Protein AF-A0A969BYK5-F1 (afdb_monomer)

Secondary structure (DSSP, 8-state):
-HHHHHHHHHHHHHHHHHHSPPPPTT-SS-----S-----HHHHHHHHHHHHHHHTTS--SS---HHHHHHHHHHHHHHHTS-S-HHHHHHHHHHTT-TT-HHHHHHHHHHHHH---SSTHHHHHHHHHHHHHHHHTT-----------------------

Solvent-accessible surface area (backbone atoms only — not comparable to full-atom values): 10501 Å² total; per-residue (Å²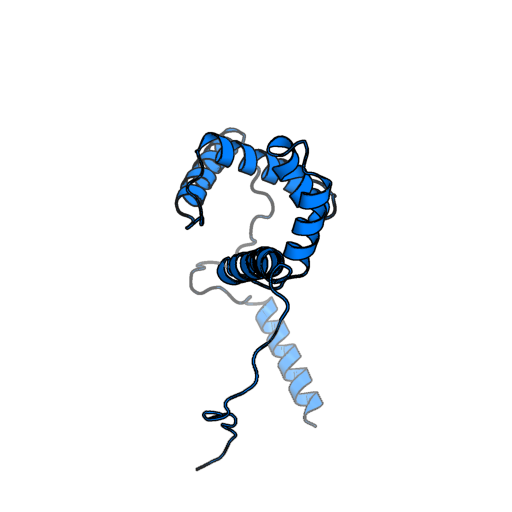): 116,66,66,62,54,51,51,53,51,51,52,51,52,52,55,45,42,75,76,53,61,89,71,58,96,85,57,92,66,96,68,84,78,73,89,72,76,80,70,46,74,70,55,48,55,52,47,55,54,51,50,52,59,50,57,72,68,50,91,60,98,61,94,74,59,69,67,60,55,53,50,43,51,51,37,44,57,61,46,63,78,44,91,65,57,69,52,57,41,55,35,62,42,46,34,88,83,42,80,87,44,58,71,60,41,49,52,50,31,50,51,60,73,71,48,95,61,99,52,75,69,61,57,56,51,50,53,49,50,59,59,51,52,66,69,56,74,81,67,85,84,88,85,85,89,81,89,80,88,81,93,82,87,84,88,90,76,90,82,90,132

pLDDT: mean 72.33, std 20.82, range [30.05, 96.19]

Radius of gyration: 26.7 Å; Cα contacts (8 Å, |Δi|>4): 37; chains: 1; bounding box: 63×37×75 Å

Sequence (161 aa):
MQDRFYALLKHRLQSEIQQNPPRFPWEQTAMDYRDEVALTPAFAVDLRSLWLAQLRRLSLPVAMPDNVLAQLLEQCQSLAASSLKEGAKLVKAVEALFPEEGVALNQLAGLVLVSPVRGGASLQQRLADEAGVSCQLAMMRPCRPSRWFCRFWRLGKFSVL

Foldseek 3Di:
DVVVVVVVVVVVVVVVCVVPPDDDPPDPDDDPDDPDPPCDVVNVVVVLVVVLVVVCVDPDVDDDDSVVVSLLVVLLVVLVPDPDDQLVSQLRSCCVVPVPCSVVSSVVSVVVVVDPDPDPVVVVVVVVVVVVVVVVVVDDDDDDDDDDDDDDDDDDDDDDD

Mean predicted aligned error: 16.78 Å

Nearest PDB structures (foldseek):
  8d85-assembly1_D  TM=1.672E-01  e=8.856E+00  Homo sapiens

Structure (mmCIF, N/CA/C/O backbone):
data_AF-A0A969BYK5-F1
#
_entry.id   AF-A0A969BYK5-F1
#
loop_
_atom_site.group_PDB
_atom_site.id
_atom_site.type_symbol
_atom_site.label_atom_id
_atom_site.label_alt_id
_atom_site.label_comp_id
_atom_site.label_asym_id
_atom_site.label_entity_id
_atom_site.label_seq_id
_atom_site.pdbx_PDB_ins_code
_atom_site.Cartn_x
_atom_site.Cartn_y
_atom_site.Cartn_z
_atom_site.occupancy
_atom_site.B_iso_or_equiv
_atom_site.auth_seq_id
_atom_site.auth_comp_id
_atom_site.auth_asym_id
_atom_site.auth_atom_id
_atom_site.pdbx_PDB_model_num
ATOM 1 N N . MET A 1 1 ? 41.077 4.145 -14.657 1.00 67.50 1 MET A N 1
ATOM 2 C CA . MET A 1 1 ? 40.818 3.290 -15.848 1.00 67.50 1 MET A CA 1
ATOM 3 C C . MET A 1 1 ? 39.463 2.590 -15.748 1.00 67.50 1 MET A C 1
ATOM 5 O O . MET A 1 1 ? 38.722 2.605 -16.722 1.00 67.50 1 MET A O 1
ATOM 9 N N . GLN A 1 2 ? 39.119 2.026 -14.587 1.00 83.38 2 GLN A N 1
ATOM 10 C CA . GLN A 1 2 ? 37.847 1.331 -14.356 1.00 83.38 2 GLN A CA 1
ATOM 11 C C . GLN A 1 2 ? 36.606 2.206 -14.608 1.00 83.38 2 GLN A C 1
ATOM 13 O O . GLN A 1 2 ? 35.664 1.738 -15.237 1.00 83.38 2 GLN A O 1
ATOM 18 N N . ASP A 1 3 ? 36.633 3.493 -14.253 1.00 87.50 3 ASP A N 1
ATOM 19 C CA . ASP A 1 3 ? 35.469 4.384 -14.422 1.00 87.50 3 ASP A CA 1
ATOM 20 C C . ASP A 1 3 ? 35.029 4.543 -15.880 1.00 87.50 3 ASP A C 1
ATOM 22 O O . ASP A 1 3 ? 33.838 4.552 -16.183 1.00 87.50 3 ASP A O 1
ATOM 26 N N . ARG A 1 4 ? 35.988 4.596 -16.814 1.00 89.62 4 ARG A N 1
ATOM 27 C CA . ARG A 1 4 ? 35.691 4.677 -18.252 1.00 89.62 4 ARG A CA 1
ATOM 28 C C . ARG A 1 4 ? 35.037 3.393 -18.757 1.00 89.62 4 ARG A C 1
ATOM 30 O O . ARG A 1 4 ? 34.131 3.456 -19.581 1.00 89.62 4 ARG A O 1
ATOM 37 N N . PHE A 1 5 ? 35.484 2.240 -18.263 1.00 95.06 5 PHE A N 1
ATOM 38 C CA . PHE A 1 5 ? 34.888 0.952 -18.604 1.00 95.06 5 PHE A CA 1
ATOM 39 C C . PHE A 1 5 ? 33.445 0.859 -18.090 1.00 95.06 5 PHE A C 1
ATOM 41 O O . PHE A 1 5 ? 32.542 0.545 -18.863 1.00 95.06 5 PHE A O 1
ATOM 48 N N . TYR A 1 6 ? 33.205 1.224 -16.827 1.00 95.56 6 TYR A N 1
ATOM 49 C CA . TYR A 1 6 ? 31.859 1.236 -16.251 1.00 95.56 6 TYR A CA 1
ATOM 50 C C . TYR A 1 6 ? 30.927 2.231 -16.946 1.00 95.56 6 TYR A C 1
ATOM 52 O O . TYR A 1 6 ? 29.762 1.911 -17.172 1.00 95.56 6 TYR A O 1
ATOM 60 N N . ALA A 1 7 ? 31.428 3.404 -17.342 1.00 94.94 7 ALA A N 1
ATOM 61 C CA . ALA A 1 7 ? 30.644 4.385 -18.087 1.00 94.94 7 ALA A CA 1
ATOM 62 C C . ALA A 1 7 ? 30.191 3.845 -19.453 1.00 94.94 7 ALA A C 1
ATOM 64 O O . ALA A 1 7 ? 29.021 3.981 -19.812 1.00 94.94 7 ALA A O 1
ATOM 65 N N . LEU A 1 8 ? 31.089 3.182 -20.190 1.00 95.44 8 LEU A N 1
ATOM 66 C CA . LEU A 1 8 ? 30.760 2.565 -21.478 1.00 95.44 8 LEU A CA 1
ATOM 67 C C . LEU A 1 8 ? 29.779 1.399 -21.322 1.00 95.44 8 LEU A C 1
ATOM 69 O O . LEU A 1 8 ? 28.831 1.286 -22.099 1.00 95.44 8 LEU A O 1
ATOM 73 N N . LEU A 1 9 ? 29.970 0.561 -20.300 1.00 96.12 9 LEU A N 1
ATOM 74 C CA . LEU A 1 9 ? 29.063 -0.546 -20.005 1.00 96.12 9 LEU A CA 1
ATOM 75 C C . LEU A 1 9 ? 27.662 -0.034 -19.648 1.00 96.12 9 LEU A C 1
ATOM 77 O O . LEU A 1 9 ? 26.674 -0.508 -20.202 1.00 96.12 9 LEU A O 1
ATOM 81 N N . LYS A 1 10 ? 27.581 0.980 -18.779 1.00 95.69 10 LYS A N 1
ATOM 82 C CA . LYS A 1 10 ? 26.323 1.631 -18.402 1.00 95.69 10 LYS A CA 1
ATOM 83 C C . LYS A 1 10 ? 25.608 2.200 -19.623 1.00 95.69 10 LYS A C 1
ATOM 85 O O . LYS A 1 10 ? 24.421 1.951 -19.789 1.00 95.69 10 LYS A O 1
ATOM 90 N N . HIS A 1 11 ? 26.330 2.912 -20.487 1.00 96.19 11 HIS A N 1
ATOM 91 C CA . HIS A 1 11 ? 25.762 3.483 -21.705 1.00 96.19 11 HIS A CA 1
ATOM 92 C C . HIS A 1 11 ? 25.193 2.400 -22.631 1.00 96.19 11 HIS A C 1
ATOM 94 O O . HIS A 1 11 ? 24.090 2.540 -23.156 1.00 96.19 11 HIS A O 1
ATOM 100 N N . ARG A 1 12 ? 25.917 1.288 -22.805 1.00 95.31 12 ARG A N 1
ATOM 101 C CA . ARG A 1 12 ? 25.449 0.168 -23.628 1.00 95.31 12 ARG A CA 1
ATOM 102 C C . ARG A 1 12 ? 24.185 -0.472 -23.058 1.00 95.31 12 ARG A C 1
ATOM 104 O O . ARG A 1 12 ? 23.223 -0.642 -23.795 1.00 95.31 12 ARG A O 1
ATOM 111 N N . LEU A 1 13 ? 24.171 -0.760 -21.756 1.00 94.88 13 LEU A N 1
ATOM 112 C CA . LEU A 1 13 ? 23.008 -1.344 -21.083 1.00 94.88 13 LEU A CA 1
ATOM 113 C C . LEU A 1 13 ? 21.793 -0.416 -21.139 1.00 94.88 13 LEU A C 1
ATOM 115 O O . LEU A 1 13 ? 20.683 -0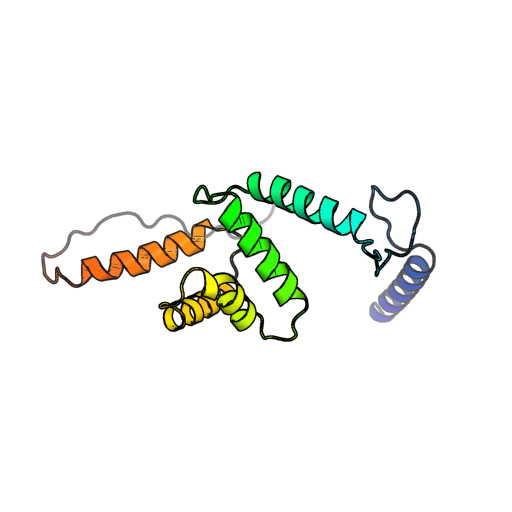.876 -21.362 1.00 94.88 13 LEU A O 1
ATOM 119 N N . GLN A 1 14 ? 21.989 0.894 -20.984 1.00 95.31 14 GLN A N 1
ATOM 120 C CA . GLN A 1 14 ? 20.904 1.867 -21.118 1.00 95.31 14 GLN A CA 1
ATOM 121 C C . GLN A 1 14 ? 20.309 1.867 -22.528 1.00 95.31 14 GLN A C 1
ATOM 123 O O . GLN A 1 14 ? 19.089 1.880 -22.668 1.00 95.31 14 GLN A O 1
ATOM 128 N N . SER A 1 15 ? 21.157 1.808 -23.559 1.00 95.31 15 SER A N 1
ATOM 129 C CA . SER A 1 15 ? 20.701 1.693 -24.947 1.00 95.31 15 SER A CA 1
ATOM 130 C C . SER A 1 15 ? 19.925 0.397 -25.182 1.00 95.31 15 SER A C 1
ATOM 132 O O . SER A 1 15 ? 18.914 0.413 -25.874 1.00 95.31 15 SER A O 1
ATOM 134 N N . GLU A 1 16 ? 20.386 -0.718 -24.615 1.00 94.06 16 GLU A N 1
ATOM 135 C CA . GLU A 1 16 ? 19.726 -2.017 -24.755 1.00 94.06 16 GLU A CA 1
ATOM 136 C C . GLU A 1 16 ? 18.376 -2.046 -24.031 1.00 94.06 16 GLU A C 1
ATOM 138 O O . GLU A 1 16 ? 17.396 -2.481 -24.618 1.00 94.06 16 GLU A O 1
ATOM 143 N N . ILE A 1 17 ? 18.285 -1.490 -22.819 1.00 91.25 17 ILE A N 1
ATOM 144 C CA . ILE A 1 17 ? 17.029 -1.394 -22.056 1.00 91.25 17 ILE A CA 1
ATOM 145 C C . ILE A 1 17 ? 15.994 -0.524 -22.782 1.00 91.25 17 ILE A C 1
ATOM 147 O O . ILE A 1 17 ? 14.808 -0.837 -22.754 1.00 91.25 17 ILE A O 1
ATOM 151 N N . GLN A 1 18 ? 16.420 0.561 -23.441 1.00 89.06 18 GLN A N 1
ATOM 152 C CA . GLN A 1 18 ? 15.511 1.402 -24.230 1.00 89.06 18 GLN A CA 1
ATOM 153 C C . GLN A 1 18 ? 14.977 0.678 -25.472 1.00 89.06 18 GLN A C 1
ATOM 155 O O . GLN A 1 18 ? 13.838 0.904 -25.867 1.00 89.06 18 GLN A O 1
ATOM 160 N N . GLN A 1 19 ? 15.793 -0.176 -26.093 1.00 90.75 19 GLN A N 1
ATOM 161 C CA . GLN A 1 19 ? 15.415 -0.923 -27.297 1.00 90.75 19 GLN A CA 1
ATOM 162 C C . GLN A 1 19 ? 14.644 -2.209 -26.976 1.00 90.75 19 GLN A C 1
ATOM 164 O O . GLN A 1 19 ? 13.783 -2.622 -27.749 1.00 90.75 19 GLN A O 1
ATOM 169 N N . ASN A 1 20 ? 14.959 -2.846 -25.851 1.00 88.50 20 ASN A N 1
ATOM 170 C CA . ASN A 1 20 ? 14.367 -4.089 -25.388 1.00 88.50 20 ASN A CA 1
ATOM 171 C C . ASN A 1 20 ? 14.133 -3.996 -23.872 1.00 88.50 20 ASN A C 1
ATOM 173 O O . ASN A 1 20 ? 15.000 -4.392 -23.081 1.00 88.50 20 ASN A O 1
ATOM 177 N N . PRO A 1 21 ? 12.990 -3.425 -23.450 1.00 86.19 21 PRO A N 1
ATOM 178 C CA . PRO A 1 21 ? 12.691 -3.286 -22.038 1.00 86.19 21 PRO A CA 1
ATOM 179 C C . PRO A 1 21 ? 12.615 -4.671 -21.386 1.00 86.19 21 PRO A C 1
ATOM 181 O O . PRO A 1 21 ? 12.153 -5.631 -22.011 1.00 86.19 21 PRO A O 1
ATOM 184 N N . PRO A 1 22 ? 13.066 -4.803 -20.128 1.00 84.44 22 PRO A N 1
ATOM 185 C CA . PRO A 1 22 ? 12.986 -6.067 -19.420 1.00 84.44 22 PRO A CA 1
ATOM 186 C C . PRO A 1 22 ? 11.527 -6.509 -19.330 1.00 84.44 22 PRO A C 1
ATOM 188 O O . PRO A 1 22 ? 10.678 -5.784 -18.817 1.00 84.44 22 PRO A O 1
ATOM 191 N N . ARG A 1 23 ? 11.257 -7.711 -19.834 1.00 85.50 23 ARG A N 1
ATOM 192 C CA . ARG A 1 23 ? 9.936 -8.332 -19.795 1.00 85.50 23 ARG A CA 1
ATOM 193 C C . ARG A 1 23 ? 9.850 -9.300 -18.638 1.00 85.50 23 ARG A C 1
ATOM 195 O O . ARG A 1 23 ? 10.810 -10.020 -18.345 1.00 85.50 23 ARG A O 1
ATOM 202 N N . PHE A 1 24 ? 8.686 -9.356 -18.008 1.00 85.75 24 PHE A N 1
ATOM 203 C CA . PHE A 1 24 ? 8.439 -10.402 -17.032 1.00 85.75 24 PHE A CA 1
ATOM 204 C C . PHE A 1 24 ? 8.305 -11.766 -17.729 1.00 85.75 24 PHE A C 1
ATOM 206 O O . PHE A 1 24 ? 7.849 -11.831 -18.872 1.00 85.75 24 PHE A O 1
ATOM 213 N N . PRO A 1 25 ? 8.640 -12.881 -17.052 1.00 89.56 25 PRO A N 1
ATOM 214 C CA . PRO A 1 25 ? 8.583 -14.217 -17.655 1.00 89.56 25 PRO A CA 1
ATOM 215 C C . PRO A 1 25 ? 7.209 -14.625 -18.213 1.00 89.56 25 PRO A C 1
ATOM 217 O O . PRO A 1 25 ? 7.130 -15.517 -19.050 1.00 89.56 25 PRO A O 1
ATOM 220 N N . TRP A 1 26 ? 6.129 -13.996 -17.745 1.00 83.56 26 TRP A N 1
ATOM 221 C CA . TRP A 1 26 ? 4.755 -14.262 -18.181 1.00 83.56 26 TRP A CA 1
ATOM 222 C C . TRP A 1 26 ? 4.253 -13.312 -19.280 1.00 83.56 26 TRP A C 1
ATOM 224 O O . TRP A 1 26 ? 3.153 -13.507 -19.796 1.00 83.56 26 TRP A O 1
ATOM 234 N N . GLU A 1 27 ? 5.013 -12.281 -19.648 1.00 86.00 27 GLU A N 1
ATOM 235 C CA . GLU A 1 27 ? 4.601 -11.319 -20.669 1.00 86.00 27 GLU A CA 1
ATOM 236 C C . GLU A 1 27 ? 4.952 -11.819 -22.066 1.00 86.00 27 GLU A C 1
ATOM 238 O O . GLU A 1 27 ? 6.106 -12.134 -22.356 1.00 86.00 27 GLU A O 1
ATOM 243 N N . GLN A 1 28 ? 3.970 -11.826 -22.970 1.00 84.94 28 GLN A N 1
ATOM 244 C CA . GLN A 1 28 ? 4.171 -12.215 -24.372 1.00 84.94 28 GLN A CA 1
ATOM 245 C C . GLN A 1 28 ? 4.529 -11.037 -25.285 1.00 84.94 28 GLN A C 1
ATOM 247 O O . GLN A 1 28 ? 5.133 -11.240 -26.342 1.00 84.94 28 GLN A O 1
ATOM 252 N N . THR A 1 29 ? 4.250 -9.801 -24.878 1.00 81.62 29 THR A N 1
ATOM 253 C CA . THR A 1 29 ? 4.584 -8.591 -25.639 1.00 81.62 29 THR A CA 1
ATOM 254 C C . THR A 1 29 ? 4.836 -7.441 -24.669 1.00 81.62 29 THR A C 1
ATOM 256 O O . THR A 1 29 ? 4.197 -7.385 -23.622 1.00 81.62 29 THR A O 1
ATOM 259 N N . ALA A 1 30 ? 5.772 -6.549 -25.002 1.00 78.94 30 ALA A N 1
ATOM 260 C CA . ALA A 1 30 ? 5.947 -5.297 -24.273 1.00 78.94 30 ALA A CA 1
ATOM 261 C C . ALA A 1 30 ? 4.768 -4.381 -24.627 1.00 78.94 30 ALA A C 1
ATOM 263 O O . ALA A 1 30 ? 4.624 -3.983 -25.783 1.00 78.94 30 ALA A O 1
ATOM 264 N N . MET A 1 31 ? 3.887 -4.128 -23.664 1.00 77.75 31 MET A N 1
ATOM 265 C CA . MET A 1 31 ? 2.718 -3.269 -23.834 1.00 77.75 31 MET A CA 1
ATOM 266 C C . MET A 1 31 ? 2.709 -2.246 -22.710 1.00 77.75 31 MET A C 1
ATOM 268 O O . MET A 1 31 ? 3.053 -2.585 -21.577 1.00 77.75 31 MET A O 1
ATOM 272 N N . ASP A 1 32 ? 2.296 -1.019 -23.016 1.00 77.69 32 ASP A N 1
ATOM 273 C CA . ASP A 1 32 ? 2.072 -0.025 -21.976 1.00 77.69 32 ASP A CA 1
ATOM 274 C C . ASP A 1 32 ? 0.923 -0.497 -21.085 1.00 77.69 32 ASP A C 1
ATOM 276 O O . ASP A 1 32 ? -0.179 -0.816 -21.552 1.00 77.69 32 ASP A O 1
ATOM 280 N N . TYR A 1 33 ? 1.204 -0.580 -19.787 1.00 75.94 33 TYR A N 1
ATOM 281 C CA . TYR A 1 33 ? 0.181 -0.839 -18.792 1.00 75.94 33 TYR A CA 1
ATOM 282 C C . TYR A 1 33 ? -0.828 0.301 -18.855 1.00 75.94 33 TYR A C 1
ATOM 284 O O . TYR A 1 33 ? -0.477 1.473 -18.788 1.00 75.94 33 TYR A O 1
ATOM 292 N N . ARG A 1 34 ? -2.097 -0.047 -19.044 1.00 70.81 34 ARG A N 1
ATOM 293 C CA . ARG A 1 34 ? -3.159 0.945 -19.166 1.00 70.81 34 ARG A CA 1
ATOM 294 C C . ARG A 1 34 ? -3.380 1.602 -17.801 1.00 70.81 34 ARG A C 1
ATOM 296 O O . ARG A 1 34 ? -3.876 0.935 -16.896 1.00 70.81 34 ARG A O 1
ATOM 303 N N . ASP A 1 35 ? -3.043 2.883 -17.679 1.00 64.25 35 ASP A N 1
ATOM 304 C CA . ASP A 1 35 ? -3.184 3.645 -16.428 1.00 64.25 35 ASP A CA 1
ATOM 305 C C . ASP A 1 35 ? -4.654 3.879 -16.041 1.00 64.25 35 ASP A C 1
ATOM 307 O O . ASP A 1 35 ? -5.011 3.884 -14.864 1.00 64.25 35 ASP A O 1
ATOM 311 N N . GLU A 1 36 ? -5.542 3.962 -17.034 1.00 57.81 36 GLU A N 1
ATOM 312 C CA . GLU A 1 36 ? -6.980 4.113 -16.829 1.00 57.81 36 GLU A CA 1
ATOM 313 C C . GLU A 1 36 ? -7.763 2.925 -17.391 1.00 57.81 36 GLU A C 1
ATOM 315 O O . GLU A 1 36 ? -8.145 2.863 -18.567 1.00 57.81 36 GLU A O 1
ATOM 320 N N . VAL A 1 37 ? -8.106 1.990 -16.508 1.00 59.22 37 VAL A N 1
ATOM 321 C CA . VAL A 1 37 ? -9.340 1.235 -16.705 1.00 59.22 37 VAL A CA 1
ATOM 322 C C . VAL A 1 37 ? -10.476 2.210 -16.419 1.00 59.22 37 VAL A C 1
ATOM 324 O O . VAL A 1 37 ? -10.805 2.466 -15.263 1.00 59.22 37 VAL A O 1
ATOM 327 N N . ALA A 1 38 ? -11.065 2.781 -17.471 1.00 57.50 38 ALA A N 1
ATOM 328 C CA . ALA A 1 38 ? -12.347 3.463 -17.361 1.00 57.50 38 ALA A CA 1
ATOM 329 C C . ALA A 1 38 ? -13.371 2.434 -16.862 1.00 57.50 38 ALA A C 1
ATOM 331 O O . ALA A 1 38 ? -13.916 1.647 -17.638 1.00 57.50 38 ALA A O 1
ATOM 332 N N . LEU A 1 39 ? -13.556 2.382 -15.542 1.00 58.84 39 LEU A N 1
ATOM 333 C CA . LEU A 1 39 ? -14.525 1.524 -14.882 1.00 58.84 39 LEU A CA 1
ATOM 334 C C . LEU A 1 39 ? -15.906 1.965 -15.352 1.00 58.84 39 LEU A C 1
ATOM 336 O O . LEU A 1 39 ? -16.471 2.943 -14.867 1.00 58.84 39 LEU A O 1
ATOM 340 N N . THR A 1 40 ? -16.452 1.251 -16.330 1.00 62.06 40 THR A N 1
ATOM 341 C CA . THR A 1 40 ? -17.877 1.350 -16.623 1.00 62.06 40 THR A CA 1
ATOM 342 C C . THR A 1 40 ? -18.647 0.924 -15.367 1.00 62.06 40 THR A C 1
ATOM 344 O O . THR A 1 40 ? -18.162 0.082 -14.605 1.00 62.06 40 THR A O 1
ATOM 347 N N . PRO A 1 41 ? -19.847 1.471 -15.112 1.00 61.59 41 PRO A N 1
ATOM 348 C CA . PRO A 1 41 ? -20.605 1.143 -13.904 1.00 61.59 41 PRO A CA 1
ATOM 349 C C . PRO A 1 41 ? -20.889 -0.363 -13.776 1.00 61.59 41 PRO A C 1
ATOM 351 O O . PRO A 1 41 ? -20.897 -0.885 -12.667 1.00 61.59 41 PRO A O 1
ATOM 354 N N . ALA A 1 42 ? -21.025 -1.082 -14.897 1.00 62.00 42 ALA A N 1
ATOM 355 C CA . ALA A 1 42 ? -21.128 -2.541 -14.910 1.00 62.00 42 ALA A CA 1
ATOM 356 C C . ALA A 1 42 ? -19.854 -3.224 -14.369 1.00 62.00 42 ALA A C 1
ATOM 358 O O . ALA A 1 42 ? -19.937 -4.081 -13.495 1.00 62.00 42 ALA A O 1
ATOM 359 N N . PHE A 1 43 ? -18.671 -2.781 -14.808 1.00 62.00 43 PHE A N 1
ATOM 360 C CA . PHE A 1 43 ? -17.389 -3.317 -14.342 1.00 62.00 43 PHE A CA 1
ATOM 361 C C . PHE A 1 43 ? -17.092 -2.952 -12.874 1.00 62.00 43 PHE A C 1
ATOM 363 O O . PHE A 1 43 ? -16.463 -3.723 -12.152 1.00 62.00 43 PHE A O 1
ATOM 370 N N . ALA A 1 44 ? -17.581 -1.802 -12.398 1.00 64.00 44 ALA A N 1
ATOM 371 C CA . ALA A 1 44 ? -17.444 -1.388 -11.001 1.00 64.00 44 ALA A CA 1
ATOM 372 C C . ALA A 1 44 ? -18.228 -2.296 -10.030 1.00 64.00 44 ALA A C 1
ATOM 374 O O . ALA A 1 44 ? -17.727 -2.623 -8.950 1.00 64.00 44 ALA A O 1
ATOM 375 N N . VAL A 1 45 ? -19.431 -2.739 -10.421 1.00 63.25 45 VAL A N 1
ATOM 376 C CA . VAL A 1 45 ? -20.239 -3.693 -9.637 1.00 63.25 45 VAL A CA 1
ATOM 377 C C . VAL A 1 45 ? -19.536 -5.051 -9.551 1.00 63.25 45 VAL A C 1
ATOM 379 O O . VAL A 1 45 ? -19.414 -5.612 -8.455 1.00 63.25 45 VAL A O 1
ATOM 382 N N . ASP A 1 46 ? -18.983 -5.530 -10.668 1.00 69.75 46 ASP A N 1
ATOM 383 C CA . ASP A 1 46 ? -18.214 -6.777 -10.705 1.00 69.75 46 ASP A CA 1
ATOM 384 C C . ASP A 1 46 ? -16.963 -6.699 -9.821 1.00 69.75 46 ASP A C 1
ATOM 386 O O . ASP A 1 46 ? -16.704 -7.617 -9.037 1.00 69.75 46 ASP A O 1
ATOM 390 N N . LEU A 1 47 ? -16.236 -5.574 -9.840 1.00 75.31 47 LEU A N 1
ATOM 391 C CA . LEU A 1 47 ? -15.064 -5.389 -8.984 1.00 75.31 47 LEU A CA 1
ATOM 392 C C . LEU A 1 47 ? -15.398 -5.430 -7.494 1.00 75.31 47 LEU A C 1
ATOM 394 O O . LEU A 1 47 ? -14.653 -6.042 -6.728 1.00 75.31 47 LEU A O 1
ATOM 398 N N . ARG A 1 48 ? -16.493 -4.792 -7.059 1.00 78.31 48 ARG A N 1
ATOM 399 C CA . ARG A 1 48 ? -16.883 -4.797 -5.639 1.00 78.31 48 ARG A CA 1
ATOM 400 C C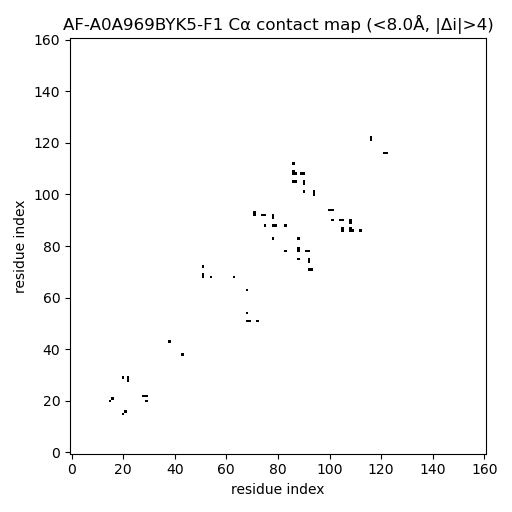 . ARG A 1 48 ? -17.134 -6.226 -5.158 1.00 78.31 48 ARG A C 1
ATOM 402 O O . ARG A 1 48 ? -16.636 -6.611 -4.102 1.00 78.31 48 ARG A O 1
ATOM 409 N N . SER A 1 49 ? -17.845 -7.027 -5.952 1.00 81.81 49 SER A N 1
ATOM 410 C CA . SER A 1 49 ? -18.113 -8.433 -5.627 1.00 81.81 49 SER A CA 1
ATOM 411 C C . SER A 1 49 ? -16.834 -9.285 -5.606 1.00 81.81 49 SER A C 1
ATOM 413 O O . SER A 1 49 ? -16.643 -10.099 -4.697 1.00 81.81 49 SER A O 1
ATOM 415 N N . LEU A 1 50 ? -15.914 -9.036 -6.544 1.00 86.50 50 LEU A N 1
ATOM 416 C CA . LEU A 1 50 ? -14.626 -9.717 -6.636 1.00 86.50 50 LEU A CA 1
ATOM 417 C C . LEU A 1 50 ? -13.743 -9.405 -5.426 1.00 86.50 50 LEU A C 1
ATOM 419 O O . LEU A 1 50 ? -13.191 -10.321 -4.816 1.00 86.50 50 LEU A O 1
ATOM 423 N N . TRP A 1 51 ? -13.659 -8.136 -5.025 1.00 86.50 51 TRP A N 1
ATOM 424 C CA . TRP A 1 51 ? -12.911 -7.725 -3.838 1.00 86.50 51 TRP A CA 1
ATOM 425 C C . TRP A 1 51 ? -13.480 -8.334 -2.560 1.00 86.50 51 TRP A C 1
ATOM 427 O O . TRP A 1 51 ? -12.709 -8.823 -1.739 1.00 86.50 51 TRP A O 1
ATOM 437 N N . LEU A 1 52 ? -14.806 -8.392 -2.402 1.00 86.50 52 LEU A N 1
ATOM 438 C CA . LEU A 1 52 ? -15.418 -9.052 -1.243 1.00 86.50 52 LEU A CA 1
ATOM 439 C C . LEU A 1 52 ? -15.110 -10.551 -1.202 1.00 86.50 52 LEU A C 1
ATOM 441 O O . LEU A 1 52 ? -14.782 -11.082 -0.141 1.00 86.50 52 LEU A O 1
ATOM 445 N N . ALA A 1 53 ? -15.146 -11.235 -2.348 1.00 86.69 53 ALA A N 1
ATOM 446 C CA . ALA A 1 53 ? -14.766 -12.642 -2.426 1.00 86.69 53 ALA A CA 1
ATOM 447 C C . ALA A 1 53 ? -13.295 -12.875 -2.035 1.00 86.69 53 ALA A C 1
ATOM 449 O O . ALA A 1 53 ? -12.994 -13.864 -1.366 1.00 86.69 53 ALA A O 1
ATOM 450 N N . GLN A 1 54 ? -12.386 -11.967 -2.410 1.00 86.50 54 GLN A N 1
ATOM 451 C CA . GLN A 1 54 ? -10.973 -12.045 -2.020 1.00 86.50 54 GLN A CA 1
ATOM 452 C C . GLN A 1 54 ? -10.758 -11.723 -0.542 1.00 86.50 54 GLN A C 1
ATOM 454 O O . GLN A 1 54 ? -10.033 -12.436 0.144 1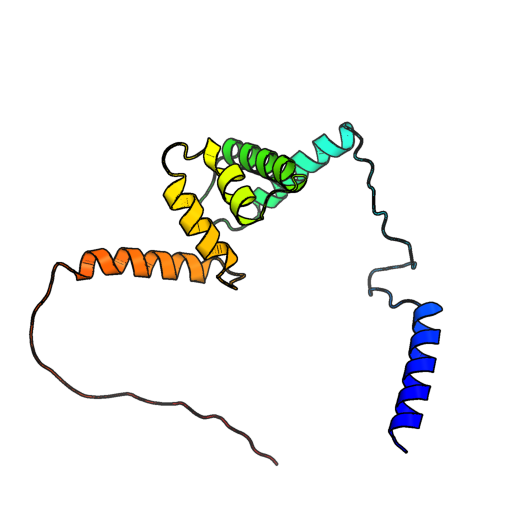.00 86.50 54 GLN A O 1
ATOM 459 N N . LEU A 1 55 ? -11.425 -10.693 -0.024 1.00 85.44 55 LEU A N 1
ATOM 460 C CA . LEU A 1 55 ? -11.338 -10.304 1.381 1.00 85.44 55 LEU A CA 1
ATOM 461 C C . LEU A 1 55 ? -11.793 -11.427 2.321 1.00 85.44 55 LEU A C 1
ATOM 463 O O . LEU A 1 55 ? -11.150 -11.656 3.340 1.00 85.44 55 LEU A O 1
ATOM 467 N N . ARG A 1 56 ? -12.831 -12.188 1.952 1.00 85.00 56 ARG A N 1
ATOM 468 C CA . ARG A 1 56 ? -13.268 -13.383 2.701 1.00 85.00 56 ARG A CA 1
ATOM 469 C C . ARG A 1 56 ? -12.211 -14.489 2.762 1.00 85.00 56 ARG A C 1
ATOM 471 O O . ARG A 1 56 ? -12.241 -15.308 3.674 1.00 85.00 56 ARG A O 1
ATOM 478 N N . ARG A 1 57 ? -11.302 -14.546 1.784 1.00 85.75 57 ARG A N 1
ATOM 479 C CA . ARG A 1 57 ? -10.197 -15.518 1.748 1.00 85.75 57 ARG A CA 1
ATOM 480 C C . ARG A 1 57 ? -8.987 -15.064 2.558 1.00 85.75 57 ARG A C 1
ATOM 482 O O . ARG A 1 57 ? -8.095 -15.876 2.795 1.00 85.75 57 ARG A O 1
ATOM 489 N N . LEU A 1 58 ? -8.926 -13.795 2.963 1.00 81.94 58 LEU A N 1
ATOM 490 C CA . LEU A 1 58 ? -7.856 -13.324 3.831 1.00 81.94 58 LEU A CA 1
ATOM 491 C C . LEU A 1 58 ? -8.013 -13.958 5.212 1.00 81.94 58 LEU A C 1
ATOM 493 O O . LEU A 1 58 ? -9.099 -13.976 5.788 1.00 81.94 58 LEU A O 1
ATOM 497 N N . SER A 1 59 ? -6.906 -14.452 5.760 1.00 77.38 59 SER A N 1
ATOM 498 C CA . SER A 1 59 ? -6.844 -14.962 7.127 1.00 77.38 59 SER A CA 1
ATOM 499 C C . SER A 1 59 ? -6.913 -13.793 8.113 1.00 77.38 59 SER A C 1
ATOM 501 O O . SER A 1 59 ? -5.887 -13.318 8.610 1.00 77.38 59 SER A O 1
ATOM 503 N N . LEU A 1 60 ? -8.118 -13.278 8.345 1.00 80.19 60 LEU A N 1
ATOM 504 C CA . LEU A 1 60 ? -8.357 -12.274 9.370 1.00 80.19 60 LEU A CA 1
ATOM 505 C C . LEU A 1 60 ? -8.314 -12.943 10.754 1.00 80.19 60 LEU A C 1
ATOM 507 O O . LEU A 1 60 ? -8.850 -14.041 10.911 1.00 80.19 60 LEU A O 1
ATOM 511 N N . PRO A 1 61 ? -7.715 -12.298 11.773 1.00 79.06 61 PRO A N 1
ATOM 512 C CA . PRO A 1 61 ? -7.673 -12.844 13.131 1.00 79.06 61 PRO A CA 1
ATOM 513 C C . PRO A 1 61 ? -9.058 -13.058 13.758 1.00 79.06 61 PRO A C 1
ATOM 515 O O . PRO A 1 61 ? -9.183 -13.800 14.728 1.00 79.06 61 PRO A O 1
ATOM 518 N N . VAL A 1 62 ? -10.085 -12.389 13.225 1.00 80.81 62 VAL A N 1
ATOM 519 C CA . VAL A 1 62 ? -11.470 -12.448 13.692 1.00 80.81 62 VAL A CA 1
ATOM 520 C C . VAL A 1 62 ? -12.389 -12.623 12.486 1.00 80.81 62 VAL A C 1
ATOM 522 O O . VAL A 1 62 ? -12.224 -11.941 11.472 1.00 80.81 62 VAL A O 1
ATOM 525 N N . ALA A 1 63 ? -13.369 -13.521 12.602 1.00 78.94 63 ALA A N 1
ATOM 526 C CA . ALA A 1 63 ? -14.429 -13.662 11.613 1.00 78.94 63 ALA A CA 1
ATOM 527 C C . ALA A 1 63 ? -15.312 -12.403 11.632 1.00 78.94 63 ALA A C 1
ATOM 529 O O . ALA A 1 63 ? -15.961 -12.110 12.635 1.00 78.94 63 ALA A O 1
ATOM 530 N N . MET A 1 64 ? -15.312 -11.650 10.532 1.00 80.81 64 MET A N 1
ATOM 531 C CA . MET A 1 64 ? -16.119 -10.439 10.375 1.00 80.81 64 MET A CA 1
ATOM 532 C C . MET A 1 64 ? -17.378 -10.718 9.555 1.00 80.81 64 MET A C 1
ATOM 534 O O . MET A 1 64 ? -17.318 -11.491 8.596 1.00 80.81 64 MET A O 1
ATOM 538 N N . PRO A 1 65 ? -18.511 -10.083 9.894 1.00 87.69 65 PRO A N 1
ATOM 539 C CA . PRO A 1 65 ? -19.731 -10.236 9.126 1.00 87.69 65 PRO A CA 1
ATOM 540 C C . PRO A 1 65 ? -19.627 -9.481 7.790 1.00 87.69 65 PRO A C 1
ATOM 542 O O . PRO A 1 65 ? -18.981 -8.434 7.677 1.00 87.69 65 PRO A O 1
ATOM 545 N N . ASP A 1 66 ? -20.285 -10.023 6.765 1.00 85.19 66 ASP A N 1
ATOM 546 C CA . ASP A 1 66 ? -20.164 -9.549 5.380 1.00 85.19 66 ASP A CA 1
ATOM 547 C C . ASP A 1 66 ? -20.588 -8.087 5.191 1.00 85.19 66 ASP A C 1
ATOM 549 O O . ASP A 1 66 ? -20.007 -7.369 4.377 1.00 85.19 66 ASP A O 1
ATOM 553 N N . ASN A 1 67 ? -21.583 -7.627 5.950 1.00 87.94 67 ASN A N 1
ATOM 554 C CA . ASN A 1 67 ? -22.066 -6.250 5.898 1.00 87.94 67 ASN A CA 1
ATOM 555 C C . ASN A 1 67 ? -20.996 -5.251 6.363 1.00 87.94 67 ASN A C 1
ATOM 557 O O . ASN A 1 67 ? -20.790 -4.231 5.710 1.00 87.94 67 ASN A O 1
ATOM 561 N N . VAL A 1 68 ? -20.281 -5.565 7.446 1.00 88.62 68 VAL A N 1
ATOM 562 C CA . VAL A 1 68 ? -19.210 -4.712 7.981 1.00 88.62 68 VAL A CA 1
ATOM 563 C C . VAL A 1 68 ? -18.034 -4.681 7.014 1.00 88.62 68 VAL A C 1
ATOM 565 O O . VAL A 1 68 ? -17.489 -3.616 6.734 1.00 88.62 68 VAL A O 1
ATOM 568 N N . LEU A 1 69 ? -17.680 -5.830 6.436 1.00 88.25 69 LEU A N 1
ATOM 569 C CA . LEU A 1 69 ? -16.626 -5.921 5.429 1.00 88.25 69 LEU A CA 1
ATOM 570 C C . LEU A 1 69 ? -16.966 -5.095 4.172 1.00 88.25 69 LEU A C 1
ATOM 572 O O . LEU A 1 69 ? -16.117 -4.368 3.654 1.00 88.25 69 LEU A O 1
ATOM 576 N N . ALA A 1 70 ? -18.214 -5.172 3.703 1.00 88.62 70 ALA A N 1
ATOM 577 C CA . ALA A 1 70 ? -18.694 -4.403 2.558 1.00 88.62 70 ALA A CA 1
ATOM 578 C C . ALA A 1 70 ? -18.728 -2.895 2.817 1.00 88.62 70 ALA A C 1
ATOM 580 O O . ALA A 1 70 ? -18.377 -2.126 1.919 1.00 88.62 70 ALA A O 1
ATOM 581 N N . GLN A 1 71 ? -19.116 -2.489 4.026 1.00 90.81 71 GLN A N 1
ATOM 582 C CA . GLN A 1 71 ? -19.105 -1.095 4.456 1.00 90.81 71 GLN A CA 1
ATOM 583 C C . GLN A 1 71 ? -17.671 -0.560 4.560 1.00 90.81 71 GLN A C 1
ATOM 585 O O . GLN A 1 71 ? -17.379 0.512 4.039 1.00 90.81 71 GLN A O 1
ATOM 590 N N . LEU A 1 72 ? -16.752 -1.317 5.167 1.00 90.19 72 LEU A N 1
ATOM 591 C CA . LEU A 1 72 ? -15.342 -0.932 5.268 1.00 90.19 72 LEU A CA 1
ATOM 592 C C . LEU A 1 72 ? -14.681 -0.800 3.898 1.00 90.19 72 LEU A C 1
ATOM 594 O O . LEU A 1 72 ? -13.962 0.165 3.659 1.00 90.19 72 LEU A O 1
ATOM 598 N N . LEU A 1 73 ? -14.938 -1.739 2.982 1.00 89.31 73 LEU A N 1
ATOM 599 C CA . LEU A 1 73 ? -14.399 -1.670 1.625 1.00 89.31 73 LEU A CA 1
ATOM 600 C C . LEU A 1 73 ? -14.853 -0.386 0.914 1.00 89.31 73 LEU A C 1
ATOM 602 O O . LEU A 1 73 ? -14.041 0.280 0.279 1.00 89.31 73 LEU A O 1
ATOM 606 N N . GLU A 1 74 ? -16.127 -0.022 1.049 1.00 89.31 74 GLU A N 1
ATOM 607 C CA . GLU A 1 74 ? -16.692 1.190 0.452 1.00 89.31 74 GLU A CA 1
ATOM 608 C C . GLU A 1 74 ? -16.075 2.471 1.029 1.00 89.31 74 GLU A C 1
ATOM 610 O O . GLU A 1 74 ? -15.678 3.358 0.271 1.00 89.31 74 GLU A O 1
ATOM 615 N N . GLN A 1 75 ? -15.901 2.542 2.352 1.00 89.81 75 GLN A N 1
ATOM 616 C CA . GLN A 1 75 ? -15.237 3.677 3.002 1.00 89.81 75 GLN A CA 1
ATOM 617 C C . GLN A 1 75 ? -13.757 3.783 2.614 1.00 89.81 75 GLN A C 1
ATOM 619 O O . GLN A 1 75 ? -13.247 4.867 2.342 1.00 89.81 75 GLN A O 1
ATOM 624 N N . CYS A 1 76 ? -13.050 2.658 2.528 1.00 89.00 76 CYS A N 1
ATOM 625 C CA . CYS A 1 76 ? -11.659 2.645 2.086 1.00 89.00 76 CYS A CA 1
ATOM 626 C C . CYS A 1 76 ? -11.515 3.106 0.630 1.00 89.00 76 CYS A C 1
ATOM 628 O O . CYS A 1 76 ? -10.589 3.853 0.326 1.00 89.00 76 CYS A O 1
ATOM 630 N N . GLN A 1 77 ? -12.422 2.702 -0.266 1.00 87.62 77 GLN A N 1
ATOM 631 C CA . GLN A 1 77 ? -12.404 3.131 -1.669 1.00 87.62 77 GLN A CA 1
ATOM 632 C C . GLN A 1 77 ? -12.641 4.638 -1.809 1.00 87.62 77 GLN A C 1
ATOM 634 O O . GLN A 1 77 ? -11.903 5.306 -2.535 1.00 87.62 77 GLN A O 1
ATOM 639 N N . SER A 1 78 ? -13.619 5.191 -1.086 1.00 88.38 78 SER A N 1
ATOM 640 C CA . SER A 1 78 ? -13.901 6.631 -1.124 1.00 88.38 78 SER A CA 1
ATOM 641 C C . SER A 1 78 ? -12.736 7.457 -0.561 1.00 88.38 78 SER A C 1
ATOM 643 O O . SER A 1 78 ? -12.337 8.467 -1.144 1.00 88.38 78 SER A O 1
ATOM 645 N N . LEU A 1 79 ? -12.121 6.996 0.532 1.00 89.88 79 LEU A N 1
ATOM 646 C CA . LEU A 1 79 ? -10.994 7.674 1.173 1.00 89.88 79 LEU A CA 1
ATOM 647 C C . LEU A 1 79 ? -9.670 7.470 0.435 1.00 89.88 79 LEU A C 1
ATOM 649 O O . LEU A 1 79 ? -8.786 8.327 0.537 1.00 89.88 79 LEU A O 1
ATOM 653 N N . ALA A 1 80 ? -9.510 6.392 -0.334 1.00 85.19 80 ALA A N 1
ATOM 654 C CA . ALA A 1 80 ? -8.327 6.178 -1.164 1.00 85.19 80 ALA A CA 1
ATOM 655 C C . ALA A 1 80 ? -8.143 7.333 -2.158 1.00 85.19 80 ALA A C 1
ATOM 657 O O . ALA A 1 80 ? -7.042 7.878 -2.243 1.00 85.19 80 ALA A O 1
ATOM 65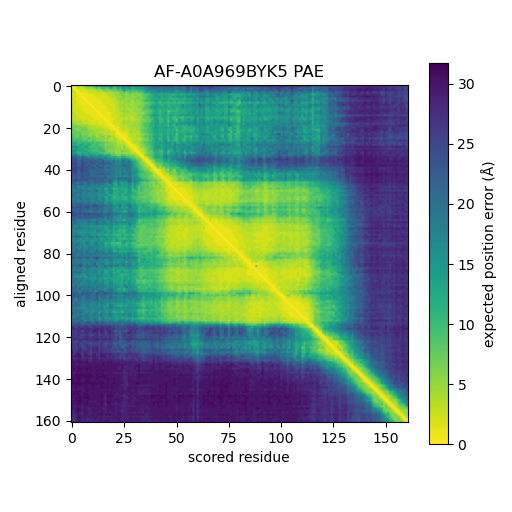8 N N . ALA A 1 81 ? -9.238 7.775 -2.788 1.00 84.50 81 ALA A N 1
ATOM 659 C CA . ALA A 1 81 ? -9.265 8.912 -3.708 1.00 84.50 81 ALA A CA 1
ATOM 660 C C . ALA A 1 81 ? -9.081 10.283 -3.022 1.00 84.50 81 ALA A C 1
ATOM 662 O O . ALA A 1 81 ? -8.859 11.288 -3.694 1.00 84.50 81 ALA A O 1
ATOM 663 N N . SER A 1 82 ? -9.162 10.352 -1.689 1.00 89.12 82 SER A N 1
ATOM 664 C CA . SER A 1 82 ? -9.007 11.610 -0.951 1.00 89.12 82 SER A CA 1
ATOM 665 C C . SER A 1 82 ? -7.539 12.040 -0.812 1.00 89.12 82 SER A C 1
ATOM 667 O O . SER A 1 82 ? -6.623 11.216 -0.793 1.00 89.12 82 SER A O 1
ATOM 669 N N . SER A 1 83 ? -7.300 13.340 -0.631 1.00 89.00 83 SER A N 1
ATOM 670 C CA . SER A 1 83 ? -5.966 13.925 -0.407 1.00 89.00 83 SER A CA 1
ATOM 671 C C . SER A 1 83 ? -5.538 13.971 1.070 1.00 89.00 83 SER A C 1
ATOM 673 O O . SER A 1 83 ? -4.579 14.654 1.428 1.00 89.00 83 SER A O 1
ATOM 675 N N . LEU A 1 84 ? -6.248 13.262 1.955 1.00 88.38 84 LEU A N 1
ATOM 676 C CA . LEU A 1 84 ? -5.960 13.247 3.390 1.00 88.38 84 LEU A CA 1
ATOM 677 C C . LEU A 1 84 ? -4.624 12.552 3.704 1.00 88.38 84 LEU A C 1
ATOM 679 O O . LEU A 1 84 ? -4.164 11.680 2.969 1.00 88.38 84 LEU A O 1
ATOM 683 N N . LYS A 1 85 ? -4.018 12.892 4.847 1.00 88.31 85 LYS A N 1
ATOM 684 C CA . LYS A 1 85 ? -2.867 12.141 5.375 1.00 88.31 85 LYS A CA 1
ATOM 685 C C . LYS A 1 85 ? -3.281 10.697 5.669 1.00 88.31 85 LYS A C 1
ATOM 687 O O . LYS A 1 85 ? -4.386 10.470 6.154 1.00 88.31 85 LYS A O 1
ATOM 692 N N . GLU A 1 86 ? -2.385 9.737 5.449 1.00 85.56 86 GLU A N 1
ATOM 693 C CA . GLU A 1 86 ? -2.668 8.298 5.603 1.00 85.56 86 GLU A CA 1
ATOM 694 C C . GLU A 1 86 ? -3.275 7.944 6.968 1.00 85.56 86 GLU A C 1
ATOM 696 O O . GLU A 1 86 ? -4.274 7.234 7.033 1.00 85.56 86 GLU A O 1
ATOM 701 N N . GLY A 1 87 ? -2.752 8.513 8.058 1.00 85.62 87 GLY A N 1
ATOM 702 C CA . GLY A 1 87 ? -3.289 8.268 9.403 1.00 85.62 87 GLY A CA 1
ATOM 703 C C . GLY A 1 87 ? -4.716 8.784 9.573 1.00 85.62 87 GLY A C 1
ATOM 704 O O . GLY A 1 87 ? -5.559 8.104 10.150 1.00 85.62 87 GLY A O 1
ATOM 705 N N . ALA A 1 88 ? -5.021 9.944 8.988 1.00 87.12 88 ALA A N 1
ATOM 706 C CA . ALA A 1 88 ? -6.371 10.494 8.995 1.00 87.12 88 ALA A CA 1
ATOM 707 C C . ALA A 1 88 ? -7.334 9.652 8.143 1.00 87.12 88 ALA A C 1
ATOM 709 O O . ALA A 1 88 ? -8.485 9.484 8.537 1.00 87.12 88 ALA A O 1
ATOM 710 N N . LYS A 1 89 ? -6.867 9.078 7.021 1.00 91.19 89 LYS A N 1
ATOM 711 C CA . LYS A 1 89 ? -7.657 8.127 6.218 1.00 91.19 89 LYS A CA 1
ATOM 712 C C . LYS A 1 89 ? -8.017 6.882 7.028 1.00 91.19 89 LYS A C 1
ATOM 714 O O . LYS A 1 89 ? -9.168 6.464 6.993 1.00 91.19 89 LYS A O 1
ATOM 719 N N . LEU A 1 90 ? -7.065 6.323 7.781 1.00 89.44 90 LEU A N 1
ATOM 720 C CA . LEU A 1 90 ? -7.310 5.151 8.629 1.00 89.44 90 LEU A CA 1
ATOM 721 C C . LEU A 1 90 ? -8.363 5.433 9.702 1.00 89.44 90 LEU A C 1
ATOM 723 O O . LEU A 1 90 ? -9.308 4.663 9.834 1.00 89.44 90 LEU A O 1
ATOM 727 N N . VAL A 1 91 ? -8.240 6.548 10.427 1.00 91.06 91 VAL A N 1
ATOM 728 C CA . VAL A 1 91 ? -9.222 6.916 11.459 1.00 91.06 91 VAL A CA 1
ATOM 729 C C . VAL A 1 91 ? -10.601 7.133 10.832 1.00 91.06 91 VAL A C 1
ATOM 731 O O . VAL A 1 91 ? -11.571 6.533 11.283 1.00 91.06 91 VAL A O 1
ATOM 734 N N . LYS A 1 92 ? -10.684 7.909 9.742 1.00 90.50 92 LYS A N 1
ATOM 735 C CA . LYS A 1 92 ? -11.949 8.213 9.051 1.00 90.50 92 LYS A CA 1
ATOM 736 C C . LYS A 1 92 ? -12.646 6.975 8.486 1.00 90.50 92 LYS A C 1
ATOM 738 O O . LYS A 1 92 ? -13.871 6.932 8.484 1.00 90.50 92 LYS A O 1
ATOM 743 N N . ALA A 1 93 ? -11.895 5.972 8.030 1.00 90.38 93 ALA A N 1
ATOM 744 C CA . ALA A 1 93 ? -12.470 4.746 7.475 1.00 90.38 93 ALA A CA 1
ATOM 745 C C . ALA A 1 93 ? -13.249 3.934 8.522 1.00 90.38 93 ALA A C 1
ATOM 747 O O . ALA A 1 93 ? -14.235 3.280 8.187 1.00 90.38 93 ALA A O 1
ATOM 748 N N . VAL A 1 94 ? -12.802 3.976 9.782 1.00 90.38 94 VAL A N 1
ATOM 749 C CA . VAL A 1 94 ? -13.337 3.144 10.871 1.00 90.38 94 VAL A CA 1
ATOM 750 C C . VAL A 1 94 ? -14.193 3.957 11.858 1.00 90.38 94 VAL A C 1
ATOM 752 O O . VAL A 1 94 ? -14.955 3.380 12.624 1.00 90.38 94 VAL A O 1
ATOM 755 N N . GLU A 1 95 ? -14.152 5.291 11.807 1.00 89.62 95 GLU A N 1
ATOM 756 C CA . GLU A 1 95 ? -14.905 6.199 12.693 1.00 89.62 95 GLU A CA 1
ATOM 757 C C . GLU A 1 95 ? -16.412 5.897 12.736 1.00 89.62 95 GLU A C 1
ATOM 759 O O . GLU A 1 95 ? -17.018 5.940 13.801 1.00 89.62 95 GLU A O 1
ATOM 764 N N . ALA A 1 96 ? -17.013 5.504 11.607 1.00 87.44 96 ALA A N 1
ATOM 765 C CA . ALA A 1 96 ? -18.430 5.135 11.550 1.00 87.44 96 ALA A CA 1
ATOM 766 C C . ALA A 1 96 ? -18.782 3.882 12.378 1.00 87.44 96 ALA A C 1
ATOM 768 O O . ALA A 1 96 ? -19.943 3.692 12.732 1.00 87.44 96 ALA A O 1
ATOM 769 N N . LEU A 1 97 ? -17.801 3.020 12.661 1.00 85.75 97 LEU A N 1
ATOM 770 C CA . LEU A 1 97 ? -17.973 1.820 13.482 1.00 85.75 97 LEU A CA 1
ATOM 771 C C . LEU A 1 97 ? -17.704 2.091 14.971 1.00 85.75 97 LEU A C 1
ATOM 773 O O . LEU A 1 97 ? -18.242 1.376 15.811 1.00 85.75 97 LEU A O 1
ATOM 777 N N . PHE A 1 98 ? -16.910 3.119 15.297 1.00 88.62 98 PHE A N 1
ATOM 778 C CA . PHE A 1 98 ? -16.523 3.472 16.670 1.00 88.62 98 PHE A CA 1
ATOM 779 C C . PHE A 1 98 ? -16.629 4.992 16.905 1.00 88.62 98 PHE A C 1
ATOM 781 O O . PHE A 1 98 ? -15.608 5.680 17.001 1.00 88.62 98 PHE A O 1
ATOM 788 N N . PRO A 1 99 ? -17.853 5.539 17.004 1.00 83.75 99 PRO A N 1
ATOM 789 C CA . PRO A 1 99 ? -18.074 6.987 17.071 1.00 83.75 99 PRO A CA 1
ATOM 790 C C . PRO A 1 99 ? -17.465 7.661 18.314 1.00 83.75 99 PRO A C 1
ATOM 792 O O . PRO A 1 99 ? -17.105 8.833 18.258 1.00 83.75 99 PRO A O 1
ATOM 795 N N . GLU A 1 100 ? -17.284 6.924 19.412 1.00 86.62 100 GLU A N 1
ATOM 796 C CA . GLU A 1 100 ? -16.805 7.471 20.691 1.00 86.62 100 GLU A CA 1
ATOM 797 C C . GLU A 1 100 ? -15.280 7.342 20.890 1.00 86.62 100 GLU A C 1
ATOM 799 O O . GLU A 1 100 ? -14.709 7.929 21.808 1.00 86.62 100 GLU A O 1
ATOM 804 N N . GLU A 1 101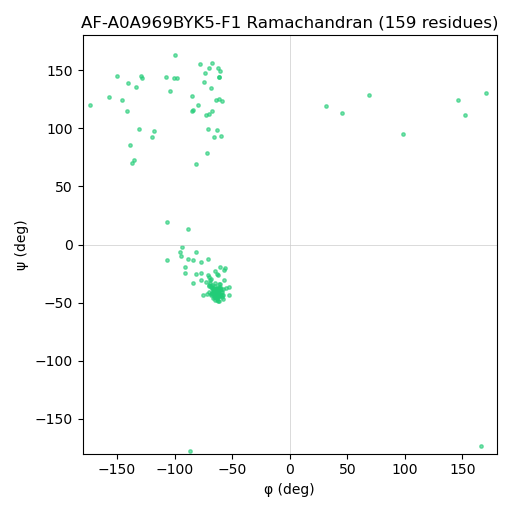 ? -14.579 6.594 20.031 1.00 87.31 101 GLU A N 1
ATOM 805 C CA . GLU A 1 101 ? -13.185 6.176 20.272 1.00 87.31 101 GLU A CA 1
ATOM 806 C C . GLU A 1 101 ? -12.155 6.917 19.402 1.00 87.31 101 GLU A C 1
ATOM 808 O O . GLU A 1 101 ? -11.014 6.476 19.246 1.00 87.31 101 GLU A O 1
ATOM 813 N N . GLY A 1 102 ? -12.512 8.081 18.851 1.00 85.06 102 GLY A N 1
ATOM 814 C CA . GLY A 1 102 ? -11.674 8.813 17.890 1.00 85.06 102 GLY A CA 1
ATOM 815 C C . GLY A 1 102 ? -10.253 9.131 18.383 1.00 85.06 102 GLY A C 1
ATOM 816 O O . GLY A 1 102 ? -9.290 9.038 17.619 1.00 85.06 102 GLY A O 1
ATOM 817 N N . VAL A 1 103 ? -10.091 9.455 19.672 1.00 86.19 103 VAL A N 1
ATOM 818 C CA . VAL A 1 103 ? -8.771 9.742 20.267 1.00 86.19 103 VAL A CA 1
ATOM 819 C C . VAL A 1 103 ? -7.900 8.483 20.324 1.00 86.19 103 VAL A C 1
ATOM 821 O O . VAL A 1 103 ? -6.722 8.542 19.965 1.00 86.19 103 VAL A O 1
ATOM 824 N N . ALA A 1 104 ? -8.474 7.346 20.725 1.00 88.44 104 ALA A N 1
ATOM 825 C CA . ALA A 1 104 ? -7.773 6.066 20.783 1.00 88.44 104 ALA A CA 1
ATOM 826 C C . ALA A 1 104 ? -7.421 5.563 19.372 1.00 88.44 104 ALA A C 1
ATOM 828 O O . ALA A 1 104 ? -6.286 5.156 19.125 1.00 88.44 104 ALA A O 1
ATOM 829 N N . LEU A 1 105 ? -8.346 5.694 18.414 1.00 89.69 105 LEU A N 1
ATOM 830 C CA . LEU A 1 105 ? -8.111 5.361 17.007 1.00 89.69 105 LEU A CA 1
ATOM 831 C C . LEU A 1 105 ? -6.951 6.159 16.408 1.00 89.69 105 LEU A C 1
ATOM 833 O O . LEU A 1 105 ? -6.133 5.600 15.681 1.00 89.69 105 LEU A O 1
ATOM 837 N N . ASN A 1 106 ? -6.837 7.449 16.730 1.00 89.75 106 ASN A N 1
ATOM 838 C CA . ASN A 1 106 ? -5.735 8.275 16.242 1.00 89.75 106 ASN A CA 1
ATOM 839 C C . ASN A 1 106 ? -4.372 7.826 16.802 1.00 89.75 106 ASN A C 1
ATOM 841 O O . ASN A 1 106 ? -3.375 7.824 16.079 1.00 89.75 106 ASN A O 1
ATOM 845 N N . GLN A 1 107 ? -4.325 7.391 18.065 1.00 88.25 107 GLN A N 1
ATOM 846 C CA . GLN A 1 107 ? -3.112 6.821 18.663 1.00 88.25 107 GLN A CA 1
ATOM 847 C C . GLN A 1 107 ? -2.735 5.491 17.994 1.00 88.25 107 GLN A C 1
ATOM 849 O O . GLN A 1 107 ? -1.581 5.305 17.602 1.00 88.25 107 GLN A O 1
ATOM 854 N N . LEU A 1 108 ? -3.714 4.604 17.778 1.00 87.00 108 LEU A N 1
ATOM 855 C CA . LEU A 1 108 ? -3.514 3.334 17.073 1.00 87.00 108 LEU A CA 1
ATOM 856 C C . LEU A 1 108 ? -3.053 3.545 15.627 1.00 87.00 108 LEU A C 1
ATOM 858 O O . LEU A 1 108 ? -2.129 2.871 15.177 1.00 87.00 108 LEU A O 1
ATOM 862 N N . ALA A 1 109 ? -3.634 4.509 14.910 1.00 88.25 109 ALA A N 1
ATOM 863 C CA . ALA A 1 109 ? -3.204 4.865 13.561 1.00 88.25 109 ALA A CA 1
ATOM 864 C C . ALA A 1 109 ? -1.737 5.325 13.546 1.00 88.25 109 ALA A C 1
ATOM 866 O O . ALA A 1 109 ? -0.970 4.911 12.677 1.00 88.25 109 ALA A O 1
ATOM 867 N N . GLY A 1 110 ? -1.317 6.109 14.545 1.00 86.12 110 GLY A N 1
ATOM 868 C CA . GLY A 1 110 ? 0.088 6.468 14.740 1.00 86.12 110 GLY A CA 1
ATOM 869 C C . GLY A 1 110 ? 0.991 5.244 14.925 1.00 86.12 110 GLY A C 1
ATOM 870 O O . GLY A 1 110 ? 2.033 5.146 14.281 1.00 86.12 110 GLY A O 1
ATOM 871 N N . LEU A 1 111 ? 0.576 4.272 15.743 1.00 85.44 111 LEU A N 1
ATOM 872 C CA . LEU A 1 111 ? 1.334 3.036 15.971 1.00 85.44 111 LEU A CA 1
ATOM 873 C C . LEU A 1 111 ? 1.444 2.163 14.714 1.00 85.44 111 LEU A C 1
ATOM 875 O O . LEU A 1 111 ? 2.519 1.633 14.432 1.00 85.44 111 LEU A O 1
ATOM 879 N N . VAL A 1 112 ? 0.359 2.029 13.947 1.00 84.88 112 VAL A N 1
ATOM 880 C CA . VAL A 1 112 ? 0.335 1.248 12.699 1.00 84.88 112 VAL A CA 1
ATOM 881 C C . VAL A 1 112 ? 1.264 1.859 11.652 1.00 84.88 112 VAL A C 1
ATOM 883 O O . VAL A 1 112 ? 1.993 1.123 10.994 1.00 84.88 112 VAL A O 1
ATOM 886 N N . LEU A 1 113 ? 1.288 3.189 11.528 1.00 83.81 113 LEU A N 1
ATOM 887 C CA . LEU A 1 113 ? 2.147 3.880 10.561 1.00 83.81 113 LEU A CA 1
ATOM 888 C C . LEU A 1 113 ? 3.630 3.874 10.949 1.00 83.81 113 LEU A C 1
ATOM 890 O O . LEU A 1 113 ? 4.494 3.848 10.077 1.00 83.81 113 LEU A O 1
ATOM 894 N N . VAL A 1 114 ? 3.940 3.904 12.247 1.00 81.44 114 VAL A N 1
ATOM 895 C CA . VAL A 1 114 ? 5.326 3.894 12.745 1.00 81.44 114 VAL A CA 1
ATOM 896 C C . VAL A 1 114 ? 5.912 2.476 12.777 1.00 81.44 114 VAL A C 1
ATOM 898 O O . VAL A 1 114 ? 7.129 2.311 12.701 1.00 81.44 114 VAL A O 1
ATOM 901 N N . SER A 1 115 ? 5.078 1.438 12.890 1.00 68.31 115 SER A N 1
ATOM 902 C CA . SER A 1 115 ? 5.536 0.051 12.994 1.00 68.31 115 SER A CA 1
ATOM 903 C C . SER A 1 115 ? 5.817 -0.561 11.614 1.00 68.31 115 SER A C 1
ATOM 905 O O . SER A 1 115 ? 4.881 -0.798 10.848 1.00 68.31 115 SER A O 1
ATOM 907 N N . PRO A 1 116 ? 7.072 -0.930 11.291 1.00 54.12 116 PRO A N 1
ATOM 908 C CA . PRO A 1 116 ? 7.393 -1.596 10.040 1.00 54.12 116 PRO A CA 1
ATOM 909 C C . PRO A 1 116 ? 7.089 -3.086 10.186 1.00 54.12 116 PRO A C 1
ATOM 911 O O . PRO A 1 116 ? 8.007 -3.898 10.265 1.00 54.12 116 PRO A O 1
ATOM 914 N N . VAL A 1 117 ? 5.818 -3.484 10.290 1.00 52.53 117 VAL A N 1
ATOM 915 C CA . VAL A 1 117 ? 5.506 -4.916 10.334 1.00 52.53 117 VAL A CA 1
ATOM 916 C C . VAL A 1 117 ? 4.404 -5.293 9.358 1.00 52.53 117 VAL A C 1
ATOM 918 O O . VAL A 1 117 ? 3.211 -5.205 9.635 1.00 52.53 117 VAL A O 1
ATOM 921 N N . ARG A 1 118 ? 4.842 -5.819 8.208 1.00 52.50 118 ARG A N 1
ATOM 922 C CA . ARG A 1 118 ? 4.070 -6.801 7.443 1.00 52.50 118 ARG A CA 1
ATOM 923 C C . ARG A 1 118 ? 3.980 -8.079 8.281 1.00 52.50 118 ARG A C 1
ATOM 925 O O . ARG A 1 118 ? 4.880 -8.909 8.234 1.00 52.50 118 ARG A O 1
ATOM 932 N N . GLY A 1 119 ? 2.917 -8.215 9.067 1.00 53.25 119 GLY A N 1
ATOM 933 C CA . GLY A 1 119 ? 2.617 -9.440 9.811 1.00 53.25 119 GLY A CA 1
ATOM 934 C C . GLY A 1 119 ? 1.817 -9.167 11.082 1.00 53.25 119 GLY A C 1
ATOM 935 O O . GLY A 1 119 ? 2.345 -8.614 12.040 1.00 53.25 119 GLY A O 1
ATOM 936 N N . GLY A 1 120 ? 0.549 -9.588 11.115 1.00 54.25 120 GLY A N 1
ATOM 937 C CA . GLY A 1 120 ? -0.372 -9.335 12.237 1.00 54.25 120 GLY A CA 1
ATOM 938 C C . GLY A 1 120 ? 0.113 -9.829 13.610 1.00 54.25 120 GLY A C 1
ATOM 939 O O . GLY A 1 120 ? -0.317 -9.298 14.632 1.00 54.25 120 GLY A O 1
ATOM 940 N N . ALA A 1 121 ? 1.067 -10.767 13.639 1.00 55.75 121 ALA A N 1
ATOM 941 C CA . ALA A 1 121 ? 1.617 -11.336 14.866 1.00 55.75 121 ALA A CA 1
ATOM 942 C C . ALA A 1 121 ? 2.292 -10.296 15.782 1.00 55.75 121 ALA A C 1
ATOM 944 O O . ALA A 1 121 ? 2.150 -10.373 16.997 1.00 55.75 121 ALA A O 1
ATOM 945 N N . SER A 1 122 ? 2.988 -9.286 15.244 1.00 55.12 122 SER A N 1
ATOM 946 C CA . SER A 1 122 ? 3.736 -8.349 16.098 1.00 55.12 122 SER A CA 1
ATOM 947 C C . SER A 1 122 ? 2.856 -7.304 16.785 1.00 55.12 122 SER A C 1
ATOM 949 O O . SER A 1 122 ? 3.208 -6.824 17.859 1.00 55.12 122 SER A O 1
ATOM 951 N N . LEU A 1 123 ? 1.745 -6.903 16.156 1.00 55.62 123 LEU A N 1
ATOM 952 C CA . LEU A 1 123 ? 0.840 -5.891 16.709 1.00 55.62 123 LEU A CA 1
ATOM 953 C C . LEU A 1 123 ? 0.005 -6.485 17.839 1.00 55.62 123 LEU A C 1
ATOM 955 O O . LEU A 1 123 ? -0.086 -5.879 18.900 1.00 55.62 123 LEU A O 1
ATOM 959 N N . GLN A 1 124 ? -0.522 -7.699 17.654 1.00 59.50 124 GLN A N 1
ATOM 960 C CA . GLN A 1 124 ? -1.229 -8.417 18.718 1.00 59.50 124 GLN A CA 1
ATOM 961 C C . GLN A 1 124 ? -0.324 -8.672 19.924 1.00 59.50 124 GLN A C 1
ATOM 963 O O . GLN A 1 124 ? -0.765 -8.516 21.056 1.00 59.50 124 GLN A O 1
ATOM 968 N N . GLN A 1 125 ? 0.950 -8.991 19.694 1.00 60.19 125 GLN A N 1
ATOM 969 C CA . GLN A 1 125 ? 1.904 -9.230 20.773 1.00 60.19 125 GLN A CA 1
ATOM 970 C C . GLN A 1 125 ? 2.274 -7.948 21.534 1.00 60.19 125 GLN A C 1
ATOM 972 O O . GLN A 1 125 ? 2.373 -7.980 22.754 1.00 60.19 125 GLN A O 1
ATOM 977 N N . ARG A 1 126 ? 2.376 -6.797 20.852 1.00 59.41 126 ARG A N 1
ATOM 978 C CA . ARG A 1 126 ? 2.566 -5.494 21.518 1.00 59.41 126 ARG A CA 1
ATOM 979 C C . ARG A 1 126 ? 1.328 -5.023 22.279 1.00 59.41 126 ARG A C 1
ATOM 981 O O . ARG A 1 126 ? 1.465 -4.520 23.385 1.00 59.41 126 ARG A O 1
ATOM 988 N N . LEU A 1 127 ? 0.133 -5.202 21.715 1.00 61.97 127 LEU A N 1
ATOM 989 C CA . LEU A 1 127 ? -1.119 -4.884 22.412 1.00 61.97 127 LEU A CA 1
ATOM 990 C C . LEU A 1 127 ? -1.328 -5.798 23.632 1.00 61.97 127 LEU A C 1
ATOM 992 O O . LEU A 1 127 ? -1.818 -5.343 24.662 1.00 61.97 127 LEU A O 1
ATOM 996 N N . ALA A 1 128 ? -0.914 -7.066 23.542 1.00 60.75 128 ALA A N 1
ATOM 997 C CA . ALA A 1 128 ? -0.903 -7.987 24.674 1.00 60.75 128 ALA A CA 1
ATOM 998 C C . ALA A 1 128 ? 0.120 -7.583 25.751 1.00 60.75 128 ALA A C 1
ATOM 1000 O O . ALA A 1 128 ? -0.197 -7.687 26.934 1.00 60.75 128 ALA A O 1
ATOM 1001 N N . ASP A 1 129 ? 1.299 -7.076 25.370 1.00 57.66 129 ASP A N 1
ATOM 1002 C CA . ASP A 1 129 ? 2.262 -6.507 26.324 1.00 57.66 129 ASP A CA 1
ATOM 1003 C C . ASP A 1 129 ? 1.677 -5.274 27.037 1.00 57.66 129 ASP A C 1
ATOM 1005 O O . ASP A 1 129 ? 1.773 -5.177 28.258 1.00 57.66 129 ASP A O 1
ATOM 1009 N N . GLU A 1 130 ? 0.992 -4.368 26.330 1.00 52.88 130 GLU A N 1
ATOM 1010 C CA . GLU A 1 130 ? 0.382 -3.187 26.967 1.00 52.88 130 GLU A CA 1
ATOM 1011 C C . GLU A 1 130 ? -0.792 -3.549 27.897 1.00 52.88 130 GLU A C 1
ATOM 1013 O O . GLU A 1 130 ? -0.919 -2.983 28.985 1.00 52.88 130 GLU A O 1
ATOM 1018 N N . ALA A 1 131 ? -1.604 -4.552 27.541 1.00 49.09 131 ALA A N 1
ATOM 1019 C CA . ALA A 1 131 ? -2.644 -5.083 28.425 1.00 49.09 131 ALA A CA 1
ATOM 1020 C C . ALA A 1 131 ? -2.061 -5.852 29.632 1.00 49.09 131 ALA A C 1
ATOM 1022 O O . ALA A 1 131 ? -2.613 -5.800 30.734 1.00 49.09 131 ALA A O 1
ATOM 1023 N N . GLY A 1 132 ? -0.920 -6.527 29.457 1.00 41.56 132 GLY A N 1
ATOM 1024 C CA . GLY A 1 132 ? -0.205 -7.247 30.515 1.00 41.56 132 GLY A CA 1
ATOM 1025 C C . GLY A 1 132 ? 0.453 -6.333 31.556 1.00 41.56 132 GLY A C 1
ATOM 1026 O O . GLY A 1 132 ? 0.556 -6.706 32.728 1.00 41.56 132 GLY A O 1
ATOM 1027 N N . VAL A 1 133 ? 0.829 -5.109 31.174 1.00 45.78 133 VAL A N 1
ATOM 1028 C CA . VAL A 1 133 ? 1.419 -4.120 32.095 1.00 45.78 133 VAL A CA 1
ATOM 1029 C C . VAL A 1 133 ? 0.385 -3.578 33.096 1.00 45.78 133 VAL A C 1
ATOM 1031 O O . VAL A 1 133 ? 0.750 -3.243 34.226 1.00 45.78 133 VAL A O 1
ATOM 1034 N N . SER A 1 134 ? -0.913 -3.583 32.764 1.00 34.25 134 SER A N 1
ATOM 1035 C CA . SER A 1 134 ? -1.971 -3.148 33.693 1.00 34.25 134 SER A CA 1
ATOM 1036 C C . SER A 1 134 ? -2.172 -4.122 34.868 1.00 34.25 134 SER A C 1
ATOM 1038 O O . SER A 1 134 ? -2.367 -3.693 36.006 1.00 34.25 134 SER A O 1
ATOM 1040 N N . CYS A 1 135 ? -2.006 -5.434 34.657 1.00 36.91 135 CYS A N 1
ATOM 1041 C CA . CYS A 1 135 ? -2.074 -6.419 35.747 1.00 36.91 135 CYS A CA 1
ATOM 1042 C C . CYS A 1 135 ? -0.807 -6.475 36.620 1.00 36.91 135 CYS A C 1
ATOM 1044 O O . CYS A 1 135 ? -0.853 -7.024 37.721 1.00 36.91 135 CYS A O 1
ATOM 1046 N N . GLN A 1 136 ? 0.319 -5.902 36.182 1.00 34.97 136 GLN A N 1
ATOM 1047 C CA . GLN A 1 136 ? 1.576 -5.943 36.942 1.00 34.97 136 GLN A CA 1
ATOM 1048 C C . GLN A 1 136 ? 1.761 -4.794 37.940 1.00 34.97 136 GLN A C 1
ATOM 1050 O O . GLN A 1 136 ? 2.607 -4.902 38.829 1.00 34.97 136 GLN A O 1
ATOM 1055 N N . LEU A 1 137 ? 0.946 -3.735 37.884 1.00 35.50 137 LEU A N 1
ATOM 1056 C CA . LEU A 1 137 ? 1.024 -2.640 38.861 1.00 35.50 137 LEU A CA 1
ATOM 1057 C C . LEU A 1 137 ? 0.306 -2.917 40.194 1.00 35.50 137 LEU A C 1
ATOM 1059 O O . LEU A 1 137 ? 0.490 -2.153 41.139 1.00 35.50 137 LEU A O 1
ATOM 1063 N N . ALA A 1 138 ? -0.429 -4.028 40.323 1.00 34.09 138 ALA A N 1
ATOM 1064 C CA . ALA A 1 138 ? -1.103 -4.406 41.571 1.00 34.09 138 ALA A CA 1
ATOM 1065 C C . ALA A 1 138 ? -0.298 -5.352 42.490 1.00 34.09 138 ALA A C 1
ATOM 1067 O O . ALA A 1 138 ? -0.761 -5.652 43.587 1.00 34.09 138 ALA A O 1
ATOM 1068 N N . MET A 1 139 ? 0.906 -5.811 42.115 1.00 36.88 139 MET A N 1
ATOM 1069 C CA . MET A 1 139 ? 1.732 -6.663 42.995 1.00 36.88 139 MET A CA 1
ATOM 1070 C C . MET A 1 139 ? 3.221 -6.276 42.999 1.00 36.88 139 MET A C 1
ATOM 1072 O O . MET A 1 139 ? 4.096 -7.006 42.543 1.00 36.88 139 MET A O 1
ATOM 1076 N N . MET A 1 140 ? 3.526 -5.122 43.595 1.00 34.12 140 MET A N 1
A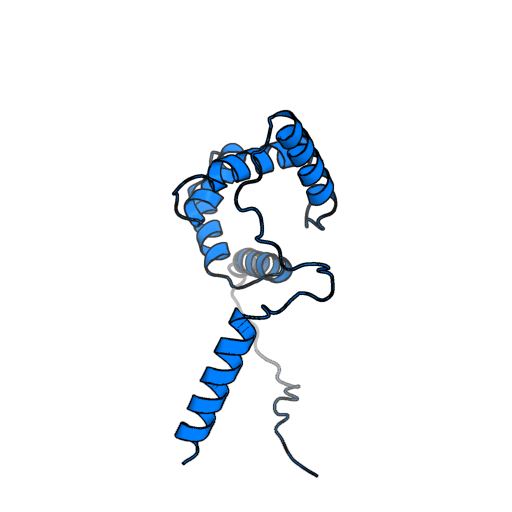TOM 1077 C CA . MET A 1 140 ? 4.805 -4.866 44.277 1.00 34.12 140 MET A CA 1
ATOM 1078 C C . MET A 1 140 ? 4.646 -5.405 45.714 1.00 34.12 140 MET A C 1
ATOM 1080 O O . MET A 1 140 ? 3.789 -4.899 46.425 1.00 34.12 140 MET A O 1
ATOM 1084 N N . ARG A 1 141 ? 5.335 -6.432 46.242 1.00 37.16 141 ARG A N 1
ATOM 1085 C CA . ARG A 1 141 ? 6.781 -6.697 46.484 1.00 37.16 141 ARG A CA 1
ATOM 1086 C C . ARG A 1 141 ? 6.849 -7.934 47.449 1.00 37.16 141 ARG A C 1
ATOM 1088 O O . ARG A 1 141 ? 5.797 -8.358 47.912 1.00 37.16 141 ARG A O 1
ATOM 1095 N N . PRO A 1 142 ? 8.005 -8.376 47.995 1.00 46.03 142 PRO A N 1
ATOM 1096 C CA . PRO A 1 142 ? 9.234 -8.873 47.368 1.00 46.03 142 PRO A CA 1
ATOM 1097 C C . PRO A 1 142 ? 9.684 -10.237 47.973 1.00 46.03 142 PRO A C 1
ATOM 1099 O O . PRO A 1 142 ? 9.650 -10.412 49.184 1.00 46.03 142 PRO A O 1
ATOM 1102 N N . CYS A 1 143 ? 10.269 -11.154 47.196 1.00 30.05 143 CYS A N 1
ATOM 1103 C CA . CYS A 1 143 ? 11.159 -12.188 47.756 1.00 30.05 143 CYS A CA 1
ATOM 1104 C C . CYS A 1 143 ? 12.355 -12.437 46.830 1.00 30.05 143 CYS A C 1
ATOM 1106 O O . CYS A 1 143 ? 12.258 -12.393 45.609 1.00 30.05 143 CYS A O 1
ATOM 1108 N N . ARG A 1 144 ? 13.515 -12.584 47.468 1.00 36.38 144 ARG A N 1
ATOM 1109 C CA . ARG A 1 144 ? 14.876 -12.492 46.927 1.00 36.38 144 ARG A CA 1
ATOM 1110 C C . ARG A 1 144 ? 15.363 -13.854 46.358 1.00 36.38 144 ARG A C 1
ATOM 1112 O O . ARG A 1 144 ? 14.578 -14.789 46.302 1.00 36.38 144 ARG A O 1
ATOM 1119 N N . PRO A 1 145 ? 16.612 -13.966 45.857 1.00 45.47 145 PRO A N 1
ATOM 1120 C CA . PRO A 1 145 ? 16.929 -14.473 44.528 1.00 45.47 145 PRO A CA 1
ATOM 1121 C C . PRO A 1 145 ? 17.391 -15.938 44.519 1.00 45.47 145 PRO A C 1
ATOM 1123 O O . PRO A 1 145 ? 17.893 -16.461 45.510 1.00 45.47 145 PRO A O 1
ATOM 1126 N N . SER A 1 146 ? 17.367 -16.573 43.350 1.00 36.06 146 SER A N 1
ATOM 1127 C CA . SER A 1 146 ? 18.198 -17.747 43.069 1.00 36.06 146 SER A CA 1
ATOM 1128 C C . SER A 1 146 ? 18.710 -17.669 41.639 1.00 36.06 146 SER A C 1
ATOM 1130 O O . SER A 1 146 ? 17.952 -17.640 40.676 1.00 36.06 146 SER A O 1
ATOM 1132 N N . ARG A 1 147 ? 20.033 -17.546 41.545 1.00 40.53 147 ARG A N 1
ATOM 1133 C CA . ARG A 1 147 ? 20.834 -17.663 40.328 1.00 40.53 147 ARG A CA 1
ATOM 1134 C C . ARG A 1 147 ? 20.677 -19.075 39.754 1.00 40.53 147 ARG A C 1
ATOM 1136 O O . ARG A 1 147 ? 20.512 -20.001 40.538 1.00 40.53 147 ARG A O 1
ATOM 1143 N N . TRP A 1 148 ? 20.822 -19.199 38.433 1.00 32.53 148 T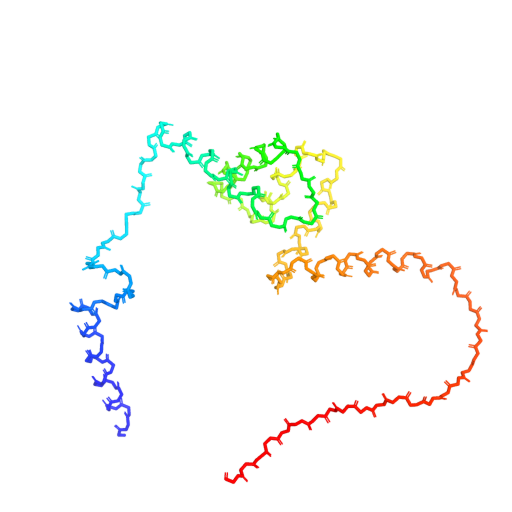RP A N 1
ATOM 1144 C CA . TRP A 1 148 ? 21.728 -20.121 37.722 1.00 32.53 148 TRP A CA 1
ATOM 1145 C C . TRP A 1 148 ? 21.131 -20.623 36.392 1.00 32.53 148 TRP A C 1
ATOM 1147 O O . TRP A 1 148 ? 20.076 -21.238 36.382 1.00 32.53 148 TRP A O 1
ATOM 1157 N N . PHE A 1 149 ? 21.906 -20.402 35.316 1.00 30.81 149 PHE A N 1
ATOM 1158 C CA . PHE A 1 149 ? 21.886 -21.081 34.004 1.00 30.81 149 PHE A CA 1
ATOM 1159 C C . PHE A 1 149 ? 20.654 -20.846 33.092 1.00 30.81 149 PHE A C 1
ATOM 1161 O O . PHE A 1 149 ? 19.522 -20.970 33.517 1.00 30.81 149 PHE A O 1
ATOM 1168 N N . CYS A 1 150 ? 20.752 -20.464 31.811 1.00 35.09 150 CYS A N 1
ATOM 1169 C CA . CYS A 1 150 ? 21.831 -20.547 30.822 1.00 35.09 150 CYS A CA 1
ATOM 1170 C C . CYS A 1 150 ? 21.823 -19.325 29.878 1.00 35.09 150 CYS A C 1
ATOM 1172 O O . CYS A 1 150 ? 20.860 -19.082 29.156 1.00 35.09 150 CYS A O 1
ATOM 1174 N N . ARG A 1 151 ? 22.960 -18.620 29.811 1.00 34.75 151 ARG A N 1
ATOM 1175 C CA . ARG A 1 151 ? 23.461 -17.966 28.592 1.00 34.75 151 ARG A CA 1
ATOM 1176 C C . ARG A 1 151 ? 24.121 -19.051 27.739 1.00 34.75 151 ARG A C 1
ATOM 1178 O O . ARG A 1 151 ? 25.091 -19.616 28.215 1.00 34.75 151 ARG A O 1
ATOM 1185 N N . PHE A 1 152 ? 23.656 -19.290 26.517 1.00 34.09 152 PHE A N 1
ATOM 1186 C CA . PHE A 1 152 ? 24.361 -19.969 25.411 1.00 34.09 152 PHE A CA 1
ATOM 1187 C C . PHE A 1 152 ? 23.400 -19.817 24.209 1.00 34.09 152 PHE A C 1
ATOM 1189 O O . PHE A 1 152 ? 22.247 -20.190 24.334 1.00 34.09 152 PHE A O 1
ATOM 1196 N N . TRP A 1 153 ? 23.686 -19.202 23.064 1.00 32.66 153 TRP A N 1
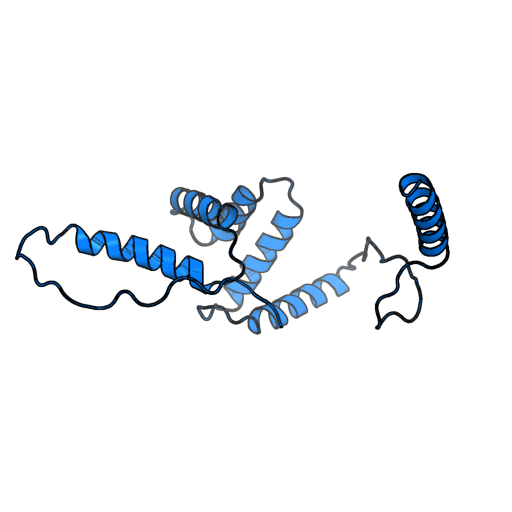ATOM 1197 C CA . TRP A 1 153 ? 24.944 -18.919 22.396 1.00 32.66 153 TRP A CA 1
ATOM 1198 C C . TRP A 1 153 ? 24.716 -17.729 21.443 1.00 32.66 153 TRP A C 1
ATOM 1200 O O . TRP A 1 153 ? 23.785 -17.712 20.641 1.00 32.66 153 TRP A O 1
ATOM 1210 N N . ARG A 1 154 ? 25.558 -16.705 21.576 1.00 33.50 154 ARG A N 1
ATOM 1211 C CA . ARG A 1 154 ? 25.731 -15.579 20.651 1.00 33.50 154 ARG A CA 1
ATOM 1212 C C . ARG A 1 154 ? 27.079 -15.833 19.967 1.00 33.50 154 ARG A C 1
ATOM 1214 O O . ARG A 1 154 ? 27.995 -16.245 20.667 1.00 33.50 154 ARG A O 1
ATOM 1221 N N . LEU A 1 155 ? 27.179 -15.494 18.678 1.00 38.81 155 LEU A N 1
ATOM 1222 C CA . LEU A 1 155 ? 28.367 -15.478 17.796 1.00 38.81 155 LEU A CA 1
ATOM 1223 C C . LEU A 1 155 ? 28.551 -16.697 16.875 1.00 38.81 155 LEU A C 1
ATOM 1225 O O . LEU A 1 155 ? 29.218 -17.662 17.217 1.00 38.81 155 LEU A O 1
ATOM 1229 N N . GLY A 1 156 ? 28.066 -16.560 15.637 1.00 31.47 156 GLY A N 1
ATOM 1230 C CA . GLY A 1 156 ? 28.584 -17.271 14.468 1.00 31.47 156 GLY A CA 1
ATOM 1231 C C . GLY A 1 156 ? 29.092 -16.252 13.447 1.00 31.47 156 GLY A C 1
ATOM 1232 O O . GLY A 1 156 ? 28.315 -15.725 12.656 1.00 31.47 156 GLY A O 1
ATOM 1233 N N . LYS A 1 157 ? 30.386 -15.925 13.516 1.00 40.03 157 LYS A N 1
ATOM 1234 C CA . LYS A 1 157 ? 31.144 -15.189 12.493 1.00 40.03 157 LYS A CA 1
ATOM 1235 C C . LYS A 1 157 ? 32.021 -16.206 11.752 1.00 40.03 157 LYS A C 1
ATOM 1237 O O . LYS A 1 157 ? 32.689 -16.988 12.413 1.00 40.03 157 LYS A O 1
ATOM 1242 N N . PHE A 1 158 ? 31.993 -16.136 10.419 1.00 32.69 158 PHE A N 1
ATOM 1243 C CA . PHE A 1 158 ? 33.123 -16.242 9.480 1.00 32.69 158 PHE A CA 1
ATOM 1244 C C . PHE A 1 158 ? 34.328 -17.134 9.851 1.00 32.69 158 PHE A C 1
ATOM 1246 O O . PHE A 1 158 ? 35.078 -16.783 10.756 1.00 32.69 158 PHE A O 1
ATOM 1253 N N . SER A 1 159 ? 34.619 -18.161 9.037 1.00 30.19 159 SER A N 1
ATOM 1254 C CA . SER A 1 159 ? 35.712 -18.122 8.036 1.00 30.19 159 SER A CA 1
ATOM 1255 C C . SER A 1 159 ? 35.997 -19.490 7.387 1.00 30.19 159 SER A C 1
ATOM 1257 O O . SER A 1 159 ? 36.201 -20.471 8.088 1.00 30.19 159 SER A O 1
ATOM 1259 N N . VAL A 1 160 ? 36.059 -19.466 6.049 1.00 34.56 160 VAL A N 1
ATOM 1260 C CA . VAL A 1 160 ? 37.089 -20.028 5.144 1.00 34.56 160 VAL A CA 1
ATOM 1261 C C . VAL A 1 160 ? 37.611 -21.456 5.387 1.00 34.56 160 VAL A C 1
ATOM 1263 O O . VAL A 1 160 ? 38.419 -21.681 6.286 1.00 34.56 160 VAL A O 1
ATOM 1266 N N . LEU A 1 161 ? 37.290 -22.347 4.441 1.00 40.22 161 LEU A N 1
ATOM 1267 C CA . LEU A 1 161 ? 38.263 -23.116 3.650 1.00 40.22 161 LEU A CA 1
ATOM 1268 C C . LEU A 1 161 ? 37.715 -23.312 2.231 1.00 40.22 161 LEU A C 1
ATOM 1270 O O . LEU A 1 161 ? 36.486 -23.521 2.120 1.00 40.22 161 LEU A O 1
#